Protein AF-A0A841T3Q1-F1 (afdb_monomer_lite)

Secondary structure (DSSP, 8-state):
----SS-TT-EEEEEEES-GGGSS-HHHHHHHHHHHEEEEEEEEEE--BSS--SSSS-GGG-B-HHHHHHHHHHH-

InterPro domains:
  IPR013216 Methyltransferase type 11 [PF08241] (1-45)
  IPR029063 S-adenosyl-L-methionine-dependent methyltransferase superfamily [G3DSA:3.40.50.150] (1-76)
  IPR029063 S-adenosyl-L-methionine-dependent methyltransferase superfamily [SSF53335] (1-76)

Sequence (76 aa):
MENIPLEMESVDRVLASLVLHEAETVDQAVAEMHRVLKSGGICLCLEWEKKETLQGPPLHHRISADALKQSMERHG

Structure (mmCIF, N/CA/C/O backbone):
data_AF-A0A841T3Q1-F1
#
_entry.id   AF-A0A841T3Q1-F1
#
loop_
_atom_site.group_PDB
_atom_site.id
_atom_site.type_symbol
_atom_site.label_atom_id
_atom_site.label_alt_id
_atom_site.label_comp_id
_atom_site.label_asym_id
_atom_site.label_entity_id
_atom_site.label_seq_id
_atom_site.pdbx_PDB_ins_code
_atom_site.Cartn_x
_atom_site.Cartn_y
_atom_site.Cartn_z
_atom_site.occupancy
_atom_site.B_iso_or_equiv
_atom_site.auth_seq_id
_atom_site.auth_comp_id
_atom_site.auth_asym_id
_atom_site.auth_atom_id
_atom_site.pdbx_PDB_model_num
ATOM 1 N N . MET A 1 1 ? 6.547 9.082 2.723 1.00 62.94 1 MET A N 1
ATOM 2 C CA . MET A 1 1 ? 5.220 8.767 3.313 1.00 62.94 1 MET A CA 1
ATOM 3 C C . MET A 1 1 ? 5.337 8.416 4.802 1.00 62.94 1 MET A C 1
ATOM 5 O O . MET A 1 1 ? 4.490 7.727 5.347 1.00 62.94 1 MET A O 1
ATOM 9 N N . GLU A 1 2 ? 6.390 8.892 5.468 1.00 68.44 2 GLU A N 1
ATOM 10 C CA . GLU A 1 2 ? 6.933 8.242 6.674 1.00 68.44 2 GLU A CA 1
ATOM 11 C C . GLU A 1 2 ? 6.606 8.977 7.970 1.00 68.44 2 GLU A C 1
ATOM 13 O O . GLU A 1 2 ? 7.122 8.629 9.019 1.00 68.44 2 GLU A O 1
ATOM 18 N N . ASN A 1 3 ? 5.766 10.008 7.895 1.00 87.50 3 ASN A N 1
ATOM 19 C CA . ASN A 1 3 ? 5.286 10.760 9.047 1.00 87.50 3 ASN A CA 1
ATOM 20 C C . ASN A 1 3 ? 3.892 11.286 8.711 1.00 87.50 3 ASN A C 1
ATOM 22 O O . ASN A 1 3 ? 3.729 12.425 8.265 1.00 87.50 3 ASN A O 1
ATOM 26 N N . ILE A 1 4 ? 2.888 10.424 8.847 1.00 94.44 4 ILE A N 1
ATOM 27 C CA . ILE A 1 4 ? 1.493 10.813 8.676 1.00 94.44 4 ILE A CA 1
ATOM 28 C C . ILE A 1 4 ? 1.097 11.577 9.949 1.00 94.44 4 ILE A C 1
ATOM 30 O O . ILE A 1 4 ? 1.159 11.002 11.038 1.00 94.44 4 ILE A O 1
ATOM 34 N N . PRO A 1 5 ? 0.678 12.854 9.864 1.00 96.56 5 PRO A N 1
ATOM 35 C CA . PRO A 1 5 ? 0.376 13.688 11.030 1.00 96.56 5 PRO A CA 1
ATOM 36 C C . PRO A 1 5 ? -1.004 13.353 11.623 1.00 96.56 5 PRO A C 1
ATOM 38 O O . PRO A 1 5 ? -1.848 14.225 11.812 1.00 96.56 5 PRO A O 1
ATOM 41 N N . LEU A 1 6 ? -1.244 12.067 11.868 1.00 97.56 6 LEU A N 1
ATOM 42 C CA . LEU A 1 6 ? -2.448 11.509 12.460 1.00 97.56 6 LEU A CA 1
ATOM 43 C C . LEU A 1 6 ? -2.075 10.651 13.667 1.00 97.56 6 LEU A C 1
ATOM 45 O O . LEU A 1 6 ? -1.007 10.026 13.721 1.00 97.56 6 LEU A O 1
ATOM 49 N N . GLU A 1 7 ? -2.983 10.619 14.635 1.00 97.88 7 GLU A N 1
ATOM 50 C CA . GLU A 1 7 ? -2.852 9.793 15.828 1.00 97.88 7 GLU A CA 1
ATOM 51 C C . GLU A 1 7 ? -2.854 8.300 15.471 1.00 97.88 7 GLU A C 1
ATOM 53 O O . GLU A 1 7 ? -3.317 7.885 14.402 1.00 97.88 7 GLU A O 1
ATOM 58 N N . MET A 1 8 ? -2.302 7.490 16.372 1.00 97.69 8 MET A N 1
ATOM 59 C CA . MET A 1 8 ? -2.366 6.035 16.267 1.00 97.69 8 MET A CA 1
ATOM 60 C C . MET A 1 8 ? -3.829 5.571 16.284 1.00 97.69 8 MET A C 1
ATOM 62 O O . MET A 1 8 ? -4.633 6.137 17.019 1.00 97.69 8 MET A O 1
ATOM 66 N N . GLU A 1 9 ? -4.164 4.565 15.472 1.00 98.12 9 GLU A N 1
ATOM 67 C CA . GLU A 1 9 ? -5.519 3.996 15.389 1.00 98.12 9 GLU A CA 1
ATOM 68 C C . GLU A 1 9 ? -6.642 5.046 15.210 1.00 98.12 9 GLU A C 1
ATOM 70 O O . GLU A 1 9 ? -7.722 4.959 15.795 1.00 98.12 9 GLU A O 1
ATOM 75 N N . SER A 1 10 ? -6.407 6.069 14.389 1.00 98.56 10 SER A N 1
ATOM 76 C CA . SER A 1 10 ? -7.345 7.182 14.200 1.00 98.56 10 SER A CA 1
ATOM 77 C C . SER A 1 10 ? -8.217 7.060 12.950 1.00 98.56 10 SER A C 1
ATOM 79 O O . SER A 1 10 ? -9.286 7.674 12.895 1.00 98.56 10 SER A O 1
ATOM 81 N N . VAL A 1 11 ? -7.834 6.235 11.968 1.00 98.56 11 VAL A N 1
ATOM 82 C CA . VAL A 1 11 ? -8.585 6.075 10.712 1.00 98.56 11 VAL A CA 1
ATOM 83 C C . VAL A 1 11 ? -9.177 4.679 10.552 1.00 98.56 11 VAL A C 1
ATOM 85 O O . VAL A 1 11 ? -8.583 3.676 10.934 1.00 98.56 11 VAL A O 1
ATOM 88 N N . ASP A 1 12 ? -10.360 4.598 9.945 1.00 98.75 12 ASP A N 1
ATOM 89 C CA . ASP A 1 12 ? -11.016 3.318 9.652 1.00 98.75 12 ASP A CA 1
ATOM 90 C C . ASP A 1 12 ? -10.483 2.669 8.366 1.00 98.75 12 ASP A C 1
ATOM 92 O O . ASP A 1 12 ? -10.582 1.450 8.193 1.00 98.75 12 ASP A O 1
ATOM 96 N N . ARG A 1 13 ? -9.978 3.477 7.427 1.00 98.50 13 ARG A N 1
ATOM 97 C CA . ARG A 1 13 ? -9.582 3.049 6.082 1.00 98.50 13 ARG A CA 1
ATOM 98 C C . ARG A 1 13 ? -8.334 3.791 5.615 1.00 98.50 13 ARG A C 1
ATOM 100 O O . ARG A 1 13 ? -8.231 4.997 5.821 1.00 98.50 13 ARG A O 1
ATOM 107 N N . VAL A 1 14 ? -7.450 3.084 4.915 1.00 97.69 14 VAL A N 1
ATOM 108 C CA . VAL A 1 14 ? -6.291 3.648 4.208 1.00 97.69 14 VAL A CA 1
ATOM 109 C C . VAL A 1 14 ? -6.366 3.260 2.732 1.00 97.69 14 VAL A C 1
ATOM 111 O O . VAL A 1 14 ? -6.663 2.112 2.403 1.00 97.69 14 VAL A O 1
ATOM 114 N N . LEU A 1 15 ? -6.091 4.219 1.847 1.00 97.81 15 LEU A N 1
ATOM 115 C CA . LEU A 1 15 ? -5.903 3.995 0.416 1.00 97.81 15 LEU A CA 1
ATOM 116 C C . LEU A 1 15 ? -4.538 4.548 0.007 1.00 97.81 15 LEU A C 1
ATOM 118 O O . LEU A 1 15 ? -4.349 5.763 -0.010 1.00 97.81 15 LEU A O 1
ATOM 122 N N . ALA A 1 16 ? -3.621 3.664 -0.371 1.00 96.38 16 ALA A N 1
ATOM 123 C CA . ALA A 1 16 ? -2.387 4.032 -1.052 1.00 96.38 16 ALA A CA 1
ATOM 124 C C . ALA A 1 16 ? -2.539 3.700 -2.536 1.00 96.38 16 ALA A C 1
ATOM 126 O O . ALA A 1 16 ? -2.613 2.533 -2.913 1.00 96.38 16 ALA A O 1
ATOM 127 N N . SER A 1 17 ? -2.640 4.728 -3.375 1.00 97.12 17 SER A N 1
ATOM 128 C CA . SER A 1 17 ? -2.901 4.574 -4.805 1.00 97.12 17 SER A CA 1
ATOM 129 C C . SER A 1 17 ? -1.771 5.184 -5.618 1.00 97.12 17 SER A C 1
ATOM 131 O O . SER A 1 17 ? -1.689 6.405 -5.723 1.00 97.12 17 SER A O 1
ATOM 133 N N . LEU A 1 18 ? -0.963 4.325 -6.239 1.00 96.12 18 LEU A N 1
ATOM 134 C CA . LEU A 1 18 ? 0.112 4.675 -7.168 1.00 96.12 18 LEU A CA 1
ATOM 135 C C . LEU A 1 18 ? 1.128 5.644 -6.544 1.00 96.12 18 LEU A C 1
ATOM 137 O O . LEU A 1 18 ? 1.501 6.633 -7.167 1.00 96.12 18 LEU A O 1
ATOM 141 N N . VAL A 1 19 ? 1.524 5.385 -5.297 1.00 95.00 19 VAL A N 1
ATOM 142 C CA . VAL A 1 19 ? 2.378 6.289 -4.504 1.00 95.00 19 VAL A CA 1
ATOM 143 C C . VAL A 1 19 ? 3.421 5.554 -3.661 1.00 95.00 19 VAL A C 1
ATOM 145 O O . VAL A 1 19 ? 4.385 6.164 -3.209 1.00 95.00 19 VAL A O 1
ATOM 148 N N . LEU A 1 20 ? 3.278 4.243 -3.443 1.00 95.25 20 LEU A N 1
ATOM 149 C CA . LEU A 1 20 ? 4.191 3.491 -2.577 1.00 95.25 20 LEU A CA 1
ATOM 150 C C . LEU A 1 20 ? 5.592 3.394 -3.181 1.00 95.25 20 LEU A C 1
ATOM 152 O O . LEU A 1 20 ? 6.568 3.348 -2.441 1.00 95.25 20 LEU A O 1
ATOM 156 N N . HIS A 1 21 ? 5.694 3.411 -4.512 1.00 94.56 21 HIS A N 1
ATOM 157 C CA . HIS A 1 21 ? 6.965 3.439 -5.240 1.00 94.56 21 HIS A CA 1
ATOM 158 C C . HIS A 1 21 ? 7.763 4.748 -5.074 1.00 94.56 21 HIS A C 1
ATOM 160 O O . HIS A 1 21 ? 8.919 4.797 -5.479 1.00 94.56 21 HIS A O 1
ATOM 166 N N . GLU A 1 22 ? 7.162 5.793 -4.495 1.00 93.31 22 GLU A N 1
ATOM 167 C CA . GLU A 1 22 ? 7.819 7.071 -4.174 1.00 93.31 22 GLU A CA 1
ATOM 168 C C . GLU A 1 22 ? 8.296 7.136 -2.706 1.00 93.31 22 GLU A C 1
ATOM 170 O O . GLU A 1 22 ? 8.906 8.122 -2.290 1.00 93.31 22 GLU A O 1
ATOM 175 N N . ALA A 1 23 ? 7.980 6.130 -1.880 1.00 92.69 23 ALA A N 1
ATOM 176 C CA . ALA A 1 23 ? 8.463 6.057 -0.500 1.00 92.69 23 ALA A CA 1
ATOM 177 C C . ALA A 1 23 ? 9.942 5.643 -0.449 1.00 92.69 23 ALA A C 1
ATOM 179 O O . ALA A 1 23 ? 10.407 4.929 -1.338 1.00 92.69 23 ALA A O 1
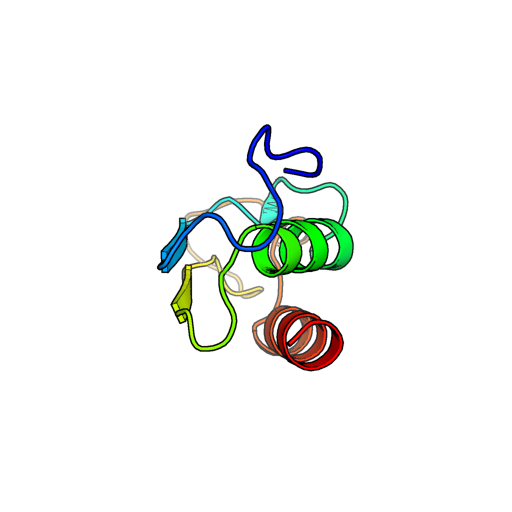ATOM 180 N N . GLU A 1 24 ? 10.671 6.032 0.608 1.00 91.44 24 GLU A N 1
ATOM 181 C CA . GLU A 1 24 ? 12.069 5.612 0.774 1.00 91.44 24 GLU A CA 1
ATOM 182 C C . GLU A 1 24 ? 12.155 4.086 0.851 1.00 91.44 24 GLU A C 1
ATOM 184 O O . GLU A 1 24 ? 12.957 3.449 0.164 1.00 91.44 24 GLU A O 1
ATOM 189 N N . THR A 1 25 ? 11.253 3.486 1.630 1.00 93.00 25 THR A N 1
ATOM 190 C CA . THR A 1 25 ? 11.021 2.046 1.622 1.00 93.00 25 THR A CA 1
ATOM 191 C C . THR A 1 25 ? 9.534 1.725 1.721 1.00 93.00 25 THR A C 1
ATOM 193 O O . THR A 1 25 ? 8.771 2.398 2.419 1.00 93.00 25 THR A O 1
ATOM 196 N N . VAL A 1 26 ? 9.118 0.634 1.066 1.00 94.12 26 VAL A N 1
ATOM 197 C CA . VAL A 1 26 ? 7.759 0.086 1.228 1.00 94.12 26 VAL A CA 1
ATOM 198 C C . VAL A 1 26 ? 7.474 -0.278 2.688 1.00 94.12 26 VAL A C 1
ATOM 200 O O . VAL A 1 26 ? 6.350 -0.131 3.148 1.00 94.12 26 VAL A O 1
ATOM 203 N N . ASP A 1 27 ? 8.504 -0.686 3.430 1.00 95.25 27 ASP A N 1
ATOM 204 C CA . ASP A 1 27 ? 8.373 -1.163 4.802 1.00 95.25 27 ASP A CA 1
ATOM 205 C C . ASP A 1 27 ? 8.018 -0.042 5.777 1.00 95.25 27 ASP A C 1
ATOM 207 O O . ASP A 1 27 ? 7.041 -0.157 6.511 1.00 95.25 27 ASP A O 1
ATOM 211 N N . GLN A 1 28 ? 8.736 1.083 5.721 1.00 95.00 28 GLN A N 1
ATOM 212 C CA . GLN A 1 28 ? 8.413 2.252 6.544 1.00 95.00 28 GLN A CA 1
ATOM 213 C C . GLN A 1 28 ? 7.042 2.832 6.178 1.00 95.00 28 GLN A C 1
ATOM 215 O O . GLN A 1 28 ? 6.268 3.213 7.054 1.00 95.00 28 GLN A O 1
ATOM 220 N N . ALA A 1 29 ? 6.722 2.866 4.884 1.00 95.81 29 ALA A N 1
ATOM 221 C CA . ALA A 1 29 ? 5.422 3.291 4.385 1.00 95.81 29 ALA A CA 1
ATOM 222 C C . ALA A 1 29 ? 4.271 2.443 4.950 1.00 95.81 29 ALA A C 1
ATOM 224 O O . ALA A 1 29 ? 3.289 2.986 5.455 1.00 95.81 29 ALA A O 1
ATOM 225 N N . VAL A 1 30 ? 4.385 1.116 4.867 1.00 96.31 30 VAL A N 1
ATOM 226 C CA . VAL A 1 30 ? 3.366 0.184 5.362 1.00 96.31 30 VAL A CA 1
ATOM 227 C C . VAL A 1 30 ? 3.266 0.230 6.886 1.00 96.31 30 VAL A C 1
ATOM 229 O O . VAL A 1 30 ? 2.151 0.263 7.404 1.00 96.31 30 VAL A O 1
ATOM 232 N N . ALA A 1 31 ? 4.392 0.320 7.598 1.00 96.81 31 ALA A N 1
ATOM 233 C CA . ALA A 1 31 ? 4.413 0.486 9.049 1.00 96.81 31 ALA A CA 1
ATOM 234 C C . ALA A 1 31 ? 3.635 1.732 9.497 1.00 96.81 31 ALA A C 1
ATOM 236 O O . ALA A 1 31 ? 2.815 1.668 10.414 1.00 96.81 31 ALA A O 1
ATOM 237 N N . GLU A 1 32 ? 3.850 2.861 8.821 1.00 97.56 32 GLU A N 1
ATOM 238 C CA . GLU A 1 32 ? 3.207 4.127 9.162 1.00 97.56 32 GLU A CA 1
ATOM 239 C C . GLU A 1 32 ? 1.710 4.129 8.812 1.00 97.56 32 GLU A C 1
ATOM 241 O O . GLU A 1 32 ? 0.889 4.630 9.583 1.00 97.56 32 GLU A O 1
ATOM 246 N N . MET A 1 33 ? 1.326 3.497 7.696 1.00 97.25 33 MET A N 1
ATOM 247 C CA . MET A 1 33 ? -0.083 3.263 7.361 1.00 97.25 33 MET A CA 1
ATOM 248 C C . MET A 1 33 ? -0.779 2.369 8.392 1.00 97.25 33 MET A C 1
ATOM 250 O O . MET A 1 33 ? -1.905 2.664 8.789 1.00 97.25 33 MET A O 1
ATOM 254 N N . HIS A 1 34 ? -0.119 1.299 8.842 1.00 97.12 34 HIS A N 1
ATOM 255 C CA . HIS A 1 34 ? -0.646 0.421 9.882 1.00 97.12 34 HIS A CA 1
ATOM 256 C C . HIS A 1 34 ? -0.790 1.162 11.219 1.00 97.12 34 HIS A C 1
ATOM 258 O O . H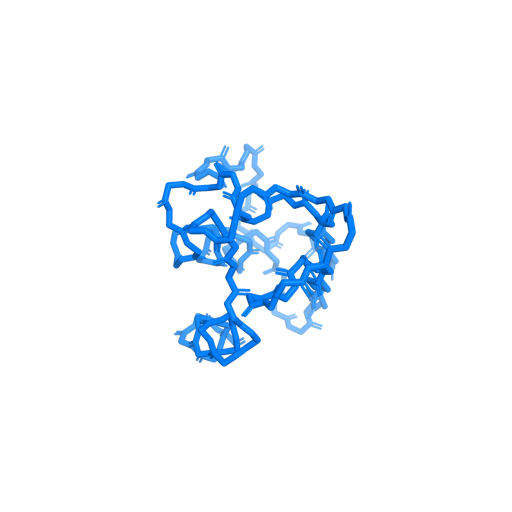IS A 1 34 ? -1.823 1.042 11.86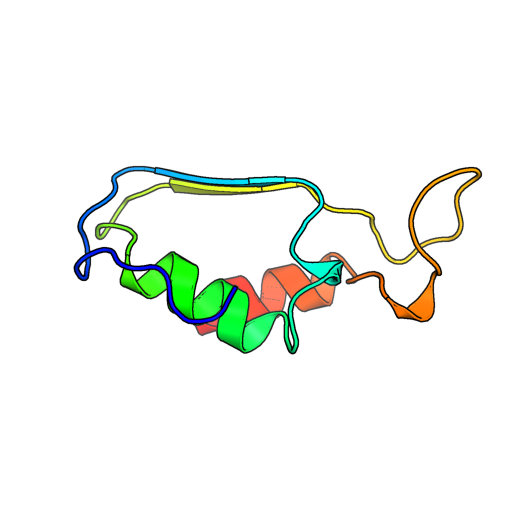7 1.00 97.12 34 HIS A O 1
ATOM 264 N N . ARG A 1 35 ? 0.186 2.001 11.605 1.00 97.81 35 ARG A N 1
ATOM 265 C CA . ARG A 1 35 ? 0.147 2.788 12.852 1.00 97.81 35 ARG A CA 1
ATOM 266 C C . ARG A 1 35 ? -1.119 3.638 12.970 1.00 97.81 35 ARG A C 1
ATOM 268 O O . ARG A 1 35 ? -1.695 3.729 14.052 1.00 97.81 35 ARG A O 1
ATOM 275 N N . VAL A 1 36 ? -1.524 4.311 11.894 1.00 98.06 36 VAL A N 1
ATOM 276 C CA . VAL A 1 36 ? -2.698 5.203 11.913 1.00 98.06 36 VAL A CA 1
ATOM 277 C C . VAL A 1 36 ? -4.020 4.452 11.740 1.00 98.06 36 VAL A C 1
ATOM 279 O O . VAL A 1 36 ? -5.069 4.985 12.105 1.00 98.06 36 VAL A O 1
ATOM 282 N N . LEU A 1 37 ? -3.994 3.234 11.195 1.00 98.31 37 LEU A N 1
ATOM 283 C CA . LEU A 1 37 ? -5.178 2.413 10.958 1.00 98.31 37 LEU A CA 1
ATOM 284 C C . LEU A 1 37 ? -5.669 1.782 12.265 1.00 98.31 37 LEU A C 1
ATOM 286 O O . LEU A 1 37 ? -4.895 1.214 13.024 1.00 98.31 37 LEU A O 1
ATOM 290 N N . LYS A 1 38 ? -6.974 1.864 12.528 1.00 98.62 38 LYS A N 1
ATOM 291 C CA . LYS A 1 38 ? -7.610 1.165 13.654 1.00 98.62 38 LYS A CA 1
ATOM 292 C C . LYS A 1 38 ? -7.461 -0.349 13.521 1.00 98.62 38 LYS A C 1
ATOM 294 O O . LYS A 1 38 ? -7.576 -0.882 12.416 1.00 98.62 38 LYS A O 1
ATOM 299 N N . SER A 1 39 ? -7.366 -1.051 14.648 1.00 97.00 39 SER A N 1
ATOM 300 C CA . SER A 1 39 ? -7.570 -2.503 14.706 1.00 97.00 39 SER A CA 1
ATOM 301 C C . SER A 1 39 ? -8.858 -2.927 13.970 1.00 97.00 39 SER A C 1
ATOM 303 O O . SER A 1 39 ? -9.947 -2.423 14.248 1.00 97.00 39 SER A O 1
ATOM 305 N N . GLY A 1 40 ? -8.741 -3.842 12.999 1.00 96.50 40 GLY A N 1
ATOM 306 C CA . GLY A 1 40 ? -9.855 -4.276 12.135 1.00 96.50 40 GLY A CA 1
ATOM 307 C C . GLY A 1 40 ? -10.229 -3.303 11.003 1.00 96.50 40 GLY A C 1
ATOM 308 O O . GLY A 1 40 ? -11.198 -3.540 10.278 1.00 96.50 40 GLY A O 1
ATOM 309 N N . GLY A 1 41 ? -9.483 -2.209 10.839 1.00 97.88 41 GLY A N 1
ATOM 310 C CA . GLY A 1 41 ? -9.573 -1.317 9.690 1.00 97.88 41 GLY A CA 1
ATOM 311 C C . GLY A 1 41 ? -9.130 -1.989 8.387 1.00 97.88 41 GLY A C 1
ATOM 312 O O . GLY A 1 41 ? -8.584 -3.090 8.379 1.00 97.88 41 GLY A O 1
ATOM 313 N N . ILE A 1 42 ? -9.380 -1.324 7.256 1.00 97.75 42 ILE A N 1
ATOM 314 C CA . ILE A 1 42 ? -9.028 -1.856 5.929 1.00 97.75 42 ILE A CA 1
ATOM 315 C C . ILE A 1 42 ? -7.983 -0.958 5.275 1.00 97.75 42 ILE A C 1
ATOM 317 O O . ILE A 1 42 ? -8.213 0.240 5.101 1.00 97.75 42 ILE A O 1
ATOM 321 N N . CYS A 1 43 ? -6.875 -1.558 4.851 1.00 96.69 43 CYS A N 1
ATOM 322 C CA . CYS A 1 43 ? -5.876 -0.928 3.997 1.00 96.69 43 CYS A CA 1
ATOM 323 C C . CYS A 1 43 ?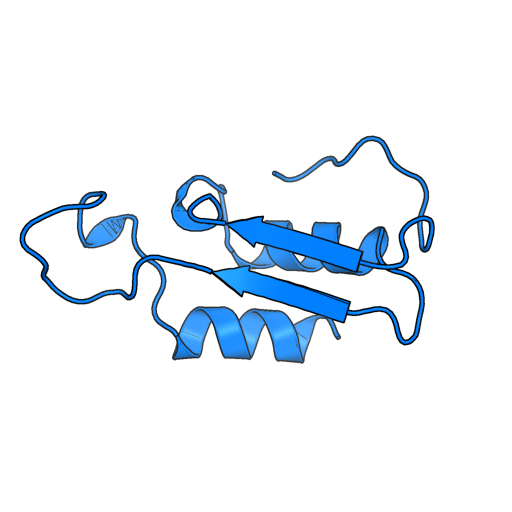 -6.001 -1.473 2.569 1.00 96.69 43 CYS A C 1
ATOM 325 O O . CYS A 1 43 ? -5.976 -2.686 2.361 1.00 96.69 43 CYS A O 1
ATOM 327 N N . LEU A 1 44 ? -6.132 -0.584 1.585 1.00 96.94 44 LEU A N 1
ATOM 328 C CA . LEU A 1 44 ? -6.098 -0.921 0.165 1.00 96.94 44 LEU A CA 1
ATOM 329 C C . LEU A 1 44 ? -4.856 -0.301 -0.475 1.00 96.94 44 LEU A C 1
ATOM 331 O O . LEU A 1 44 ? -4.687 0.918 -0.463 1.00 96.94 44 LEU A O 1
ATOM 335 N N . CYS A 1 45 ? -4.024 -1.146 -1.080 1.00 95.75 45 CYS A N 1
ATOM 336 C CA . CYS A 1 45 ? -2.868 -0.722 -1.861 1.00 95.75 45 CYS A CA 1
ATOM 337 C C . CYS A 1 45 ? -3.121 -1.009 -3.346 1.00 95.75 45 CYS A C 1
ATOM 339 O O . CYS A 1 45 ? -3.349 -2.154 -3.734 1.00 95.75 45 CYS A O 1
ATOM 341 N N . LEU A 1 46 ? -3.076 0.033 -4.171 1.00 96.69 46 LEU A N 1
ATOM 342 C CA . LEU A 1 46 ? -3.132 -0.044 -5.627 1.00 96.69 46 LEU A CA 1
ATOM 343 C C . LEU A 1 46 ? -1.801 0.463 -6.171 1.00 96.69 46 LEU A C 1
ATOM 345 O O . LEU A 1 46 ? -1.468 1.623 -5.955 1.00 96.69 46 LEU A O 1
ATOM 349 N N . GLU A 1 47 ? -1.043 -0.380 -6.870 1.00 96.00 47 GLU A N 1
ATOM 350 C CA . GLU A 1 47 ? 0.319 -0.029 -7.277 1.00 96.00 47 GLU A CA 1
ATOM 351 C C . GLU A 1 47 ? 0.719 -0.598 -8.647 1.00 96.00 47 GLU A C 1
ATOM 353 O O . GLU A 1 47 ? 0.128 -1.561 -9.147 1.00 96.00 47 GLU A O 1
ATOM 358 N N . TRP A 1 48 ? 1.738 0.012 -9.259 1.00 97.00 48 TRP A N 1
ATOM 359 C CA . TRP A 1 48 ? 2.433 -0.501 -10.430 1.00 97.00 48 TRP A CA 1
ATOM 360 C C . TRP A 1 48 ? 3.211 -1.766 -10.076 1.00 97.00 48 TRP A C 1
ATOM 362 O O . TRP A 1 48 ? 4.254 -1.707 -9.427 1.00 97.00 48 TRP A O 1
ATOM 372 N N . GLU A 1 49 ? 2.742 -2.904 -10.583 1.00 96.56 49 GLU A N 1
ATOM 373 C CA . GLU A 1 49 ? 3.498 -4.153 -10.515 1.00 96.56 49 GLU A CA 1
ATOM 374 C C . GLU A 1 49 ? 4.887 -3.981 -11.147 1.00 96.56 49 GLU A C 1
ATOM 376 O O . GLU A 1 49 ? 5.038 -3.319 -12.185 1.00 96.56 49 GLU A O 1
ATOM 381 N N . LYS A 1 50 ? 5.894 -4.636 -10.559 1.00 97.31 50 LYS A N 1
ATOM 382 C CA . LYS A 1 50 ? 7.274 -4.683 -11.053 1.00 97.31 50 LYS A CA 1
ATOM 383 C C . LYS A 1 50 ? 7.400 -5.570 -12.295 1.00 97.31 50 LYS A C 1
ATOM 385 O O . LYS A 1 50 ? 8.081 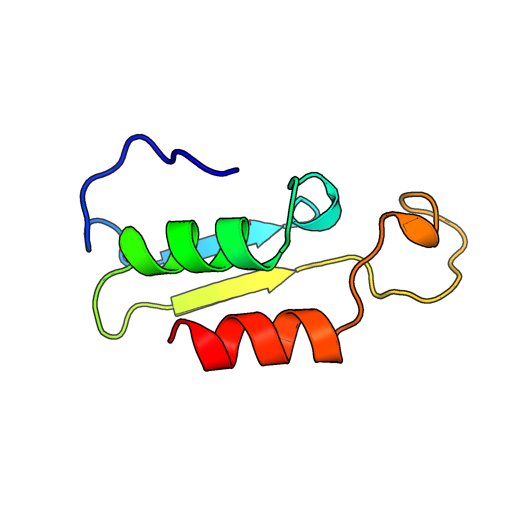-6.590 -12.320 1.00 97.31 50 LYS A O 1
ATOM 390 N N . LYS A 1 51 ? 6.729 -5.136 -13.352 1.00 96.81 51 LYS A N 1
ATOM 391 C CA . LYS A 1 51 ? 6.734 -5.700 -14.696 1.00 96.81 51 LYS A CA 1
ATOM 392 C C . LYS A 1 51 ? 6.813 -4.566 -15.706 1.00 96.81 51 LYS A C 1
ATOM 394 O O . LYS A 1 51 ? 6.302 -3.477 -15.448 1.00 96.81 51 LYS A O 1
ATOM 399 N N . GLU A 1 52 ? 7.417 -4.831 -16.855 1.00 96.56 52 GLU A N 1
ATOM 400 C CA . GLU A 1 52 ? 7.462 -3.861 -17.947 1.00 96.56 52 GLU A CA 1
ATOM 401 C C . GLU A 1 52 ? 6.053 -3.561 -18.472 1.00 96.56 52 GLU A C 1
ATOM 403 O O . GLU A 1 52 ? 5.236 -4.461 -18.688 1.00 96.56 52 GLU A O 1
ATOM 408 N N . THR A 1 53 ? 5.760 -2.278 -18.669 1.00 95.38 53 THR A N 1
ATOM 409 C CA . THR A 1 53 ? 4.483 -1.784 -19.200 1.00 95.38 53 THR A CA 1
ATOM 410 C C . THR A 1 53 ? 4.721 -0.559 -20.077 1.00 95.38 53 THR A C 1
ATOM 412 O O . THR A 1 53 ? 5.728 0.125 -19.938 1.00 95.38 53 THR A O 1
ATOM 415 N N . LEU A 1 54 ? 3.762 -0.240 -20.955 1.00 96.19 54 LEU A N 1
ATOM 416 C CA . LEU A 1 54 ? 3.847 0.925 -21.852 1.00 96.19 54 LEU A CA 1
ATOM 417 C C . LEU A 1 54 ? 3.910 2.275 -21.117 1.00 96.19 54 LEU A C 1
ATOM 419 O O . LEU A 1 54 ? 4.346 3.267 -21.689 1.00 96.19 54 LEU A O 1
ATOM 423 N N . GLN A 1 55 ? 3.412 2.324 -19.881 1.00 94.81 55 GLN A N 1
ATOM 424 C CA . GLN A 1 55 ? 3.324 3.526 -19.053 1.00 94.81 55 GLN A CA 1
ATOM 425 C C . GLN A 1 55 ? 3.704 3.207 -17.608 1.00 94.81 55 GLN A C 1
ATOM 427 O O . GLN A 1 55 ? 3.697 2.040 -17.214 1.00 94.81 55 GLN A O 1
ATOM 432 N N . GLY A 1 56 ? 3.977 4.246 -16.823 1.00 94.88 56 GLY A N 1
ATOM 433 C CA . GLY A 1 56 ? 4.305 4.151 -15.403 1.00 94.88 56 GLY A CA 1
ATOM 434 C C . GLY A 1 56 ? 5.756 4.538 -15.106 1.00 94.88 56 GLY A C 1
ATOM 435 O O . GLY A 1 56 ? 6.510 4.864 -16.026 1.00 94.88 56 GLY A O 1
ATOM 436 N N . PRO A 1 57 ? 6.158 4.505 -13.827 1.00 95.94 57 PRO A N 1
ATOM 437 C CA . PRO A 1 57 ? 7.508 4.859 -13.406 1.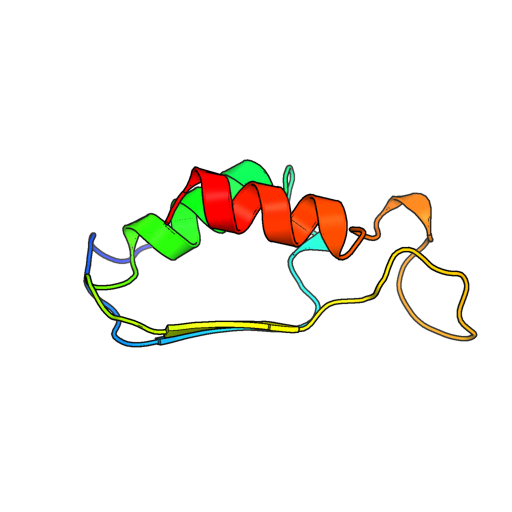00 95.94 57 PRO A CA 1
ATOM 438 C C . PRO A 1 57 ? 8.545 3.850 -13.934 1.00 95.94 57 PRO A C 1
ATOM 440 O O . PRO A 1 57 ? 8.171 2.743 -14.360 1.00 95.94 57 PRO A O 1
ATOM 443 N N . PRO A 1 58 ? 9.848 4.187 -13.890 1.00 95.88 58 PRO A N 1
ATOM 444 C CA . PRO A 1 58 ? 10.922 3.258 -14.231 1.00 95.88 58 PRO A CA 1
ATOM 445 C C . PRO A 1 58 ? 10.797 1.930 -13.474 1.00 95.88 58 PRO A C 1
ATOM 447 O O . PRO A 1 58 ? 10.452 1.919 -12.294 1.00 95.88 58 PRO A O 1
ATOM 450 N N . LEU A 1 59 ? 11.122 0.803 -14.121 1.00 96.38 59 LEU A N 1
ATOM 451 C CA . LEU A 1 59 ? 10.960 -0.536 -13.530 1.00 96.38 59 LEU A CA 1
ATOM 452 C C . LEU A 1 59 ? 11.642 -0.680 -12.156 1.00 96.38 59 LEU A C 1
ATOM 454 O O . LEU A 1 59 ? 11.126 -1.365 -11.277 1.00 96.38 59 LEU A O 1
ATOM 458 N N . HIS A 1 60 ? 12.790 -0.028 -11.958 1.00 94.19 60 HIS A N 1
ATOM 459 C CA . HIS A 1 60 ? 13.555 -0.106 -10.713 1.00 94.19 60 HIS A CA 1
ATOM 460 C C . HIS A 1 60 ? 12.941 0.687 -9.548 1.00 94.19 60 HIS A C 1
ATOM 462 O O . HIS A 1 60 ? 13.285 0.395 -8.409 1.00 94.19 60 HIS A O 1
ATOM 468 N N . HIS A 1 61 ? 12.017 1.619 -9.809 1.00 94.31 61 HIS A N 1
ATOM 469 C CA . HIS A 1 61 ? 11.227 2.281 -8.762 1.00 94.31 61 HIS A CA 1
ATOM 470 C C . HIS A 1 61 ? 10.038 1.414 -8.313 1.00 94.31 61 HIS A C 1
ATOM 472 O O . HIS A 1 61 ? 9.509 1.593 -7.223 1.00 94.31 61 HIS A O 1
ATOM 478 N N . ARG A 1 62 ? 9.591 0.463 -9.145 1.00 96.62 62 ARG A N 1
ATOM 479 C CA . ARG A 1 62 ? 8.379 -0.325 -8.881 1.00 96.62 62 ARG A CA 1
ATOM 480 C C . ARG A 1 62 ? 8.583 -1.384 -7.805 1.00 96.62 62 ARG A C 1
ATOM 482 O O . ARG A 1 62 ? 9.670 -1.945 -7.634 1.00 96.62 62 ARG A O 1
ATOM 489 N N . ILE A 1 63 ? 7.475 -1.733 -7.162 1.00 96.19 63 ILE A N 1
ATOM 490 C CA . ILE A 1 63 ? 7.389 -2.735 -6.101 1.00 96.19 63 ILE A CA 1
ATOM 491 C C . ILE A 1 63 ? 6.704 -3.977 -6.682 1.00 96.19 63 ILE A C 1
ATOM 493 O O . ILE A 1 63 ? 5.722 -3.862 -7.412 1.00 96.19 63 ILE A O 1
ATOM 497 N N . SER A 1 64 ? 7.235 -5.173 -6.412 1.00 96.75 64 SER A N 1
ATOM 498 C CA . SER A 1 64 ? 6.542 -6.407 -6.802 1.00 96.75 64 SER A CA 1
ATOM 499 C C . SER A 1 64 ? 5.394 -6.700 -5.840 1.00 96.75 64 SER A C 1
ATOM 501 O O . SER A 1 64 ? 5.503 -6.406 -4.646 1.00 96.75 64 SER A O 1
ATOM 503 N N . ALA A 1 65 ? 4.331 -7.347 -6.323 1.00 96.19 65 ALA A N 1
ATOM 504 C CA . ALA A 1 65 ? 3.230 -7.787 -5.465 1.00 96.19 65 ALA A CA 1
ATOM 505 C C . ALA A 1 65 ? 3.714 -8.603 -4.253 1.00 96.19 65 ALA A C 1
ATOM 507 O O . ALA A 1 65 ? 3.236 -8.380 -3.143 1.00 96.19 65 ALA A O 1
ATOM 508 N N . ASP A 1 66 ? 4.698 -9.490 -4.434 1.00 97.00 66 ASP A N 1
ATOM 509 C CA . ASP A 1 66 ? 5.249 -10.300 -3.340 1.00 97.00 66 ASP A CA 1
ATOM 510 C C . ASP A 1 66 ? 5.954 -9.453 -2.273 1.00 97.00 66 ASP A C 1
ATOM 512 O O . ASP A 1 66 ? 5.797 -9.714 -1.082 1.00 97.00 66 ASP A O 1
ATOM 516 N N . ALA A 1 67 ? 6.711 -8.428 -2.679 1.00 96.00 67 ALA A N 1
ATOM 517 C CA . ALA A 1 67 ? 7.404 -7.548 -1.740 1.00 96.00 67 ALA A CA 1
ATOM 518 C C . ALA A 1 67 ? 6.410 -6.690 -0.948 1.00 96.00 67 ALA A C 1
ATOM 520 O O . ALA A 1 67 ? 6.546 -6.551 0.268 1.00 96.00 67 ALA A O 1
ATOM 521 N N . LEU A 1 68 ? 5.387 -6.158 -1.625 1.00 96.44 68 LEU A N 1
ATOM 522 C CA . LEU A 1 68 ? 4.314 -5.412 -0.975 1.00 96.44 68 LEU A CA 1
ATOM 523 C C . LEU A 1 68 ? 3.542 -6.306 0.003 1.00 96.44 68 LEU A C 1
ATOM 525 O O . LEU A 1 68 ? 3.365 -5.932 1.159 1.00 96.44 68 LEU A O 1
ATOM 529 N N . LYS A 1 69 ? 3.158 -7.514 -0.424 1.00 97.00 69 LYS A N 1
ATOM 530 C CA . LYS A 1 69 ? 2.462 -8.494 0.416 1.00 97.00 69 LYS A CA 1
ATOM 531 C C . LYS A 1 69 ? 3.268 -8.852 1.666 1.00 97.00 69 LYS A C 1
ATOM 533 O O . LYS A 1 69 ? 2.722 -8.798 2.761 1.00 97.00 69 LYS A O 1
ATOM 538 N N . GLN A 1 70 ? 4.556 -9.164 1.521 1.00 97.75 70 GLN A N 1
ATOM 539 C CA . GLN A 1 70 ? 5.425 -9.476 2.662 1.00 97.75 70 GLN A CA 1
ATOM 540 C C . GLN A 1 70 ? 5.531 -8.312 3.649 1.00 97.75 70 GLN A C 1
ATOM 542 O O . GLN A 1 70 ? 5.589 -8.532 4.856 1.00 97.75 70 GLN A O 1
ATOM 547 N N . SER A 1 71 ? 5.575 -7.075 3.149 1.00 97.00 71 SER A N 1
ATOM 548 C CA . SER A 1 71 ? 5.612 -5.894 4.010 1.00 97.00 71 SER A CA 1
ATOM 549 C C . SER A 1 71 ? 4.293 -5.693 4.764 1.00 97.00 71 SER A C 1
ATOM 551 O O . SER A 1 71 ? 4.325 -5.381 5.954 1.00 97.00 71 SER A O 1
ATOM 553 N N . MET A 1 72 ? 3.150 -5.943 4.111 1.00 95.75 72 MET A N 1
ATOM 554 C CA . MET A 1 72 ? 1.830 -5.933 4.757 1.00 95.75 72 MET A CA 1
ATOM 555 C C . MET A 1 72 ? 1.745 -6.993 5.859 1.00 95.75 72 MET A C 1
ATOM 557 O O . MET A 1 72 ? 1.514 -6.642 7.008 1.00 95.75 72 MET A O 1
ATOM 561 N N . GLU A 1 73 ? 2.058 -8.255 5.552 1.00 96.88 73 GLU A N 1
ATOM 562 C CA . GLU A 1 73 ? 2.042 -9.361 6.528 1.00 96.88 73 GLU A CA 1
ATOM 563 C C . GLU A 1 73 ? 2.987 -9.131 7.720 1.00 96.88 73 GLU A C 1
ATOM 565 O O . GLU A 1 73 ? 2.733 -9.615 8.821 1.00 96.88 73 GLU A O 1
ATOM 570 N N . ARG A 1 74 ? 4.091 -8.400 7.519 1.00 97.38 74 ARG A N 1
ATOM 571 C CA . ARG A 1 74 ? 5.034 -8.053 8.590 1.00 97.38 74 ARG A CA 1
ATOM 572 C C . ARG A 1 74 ? 4.456 -7.057 9.596 1.00 97.38 74 ARG A C 1
ATOM 574 O O . ARG A 1 74 ? 4.847 -7.107 10.760 1.00 97.38 74 ARG A O 1
ATOM 581 N N . HIS A 1 75 ? 3.594 -6.146 9.151 1.00 95.00 75 HIS A N 1
ATOM 582 C CA . HIS A 1 75 ? 3.112 -5.032 9.968 1.00 95.00 75 HIS A CA 1
ATOM 583 C C . HIS A 1 75 ? 1.674 -5.196 10.457 1.00 95.00 75 HIS A C 1
ATOM 585 O O . HIS A 1 75 ? 1.357 -4.581 11.471 1.00 95.00 75 HIS A O 1
ATOM 591 N N . GLY A 1 76 ? 0.844 -6.018 9.803 1.00 81.25 76 GLY A N 1
ATOM 592 C CA . GLY A 1 76 ? -0.527 -6.320 10.236 1.00 81.25 76 GLY A CA 1
ATOM 593 C C . GLY A 1 76 ? -1.308 -7.182 9.257 1.00 81.25 76 GLY A C 1
ATOM 594 O O . GLY A 1 76 ? -1.551 -6.707 8.124 1.00 81.25 76 GLY A O 1
#

Organism: NCBI:txid2163172

Foldseek 3Di:
DQCDPAAFQQDQEAEAAACCLVDPHVLSVLLRVNRNHHDVGYYDYHYDALDDDPDHDDSVSGDHPVRNVVSNVVRD

Radius of gyration: 12.62 Å; chains: 1; bounding box: 25×24×38 Å

pLDDT: mean 95.27, std 5.46, range [62.94, 98.75]